Protein AF-A0A527ZBE7-F1 (afdb_monomer_lite)

pLDDT: mean 94.67, std 2.69, range [78.25, 97.44]

Stru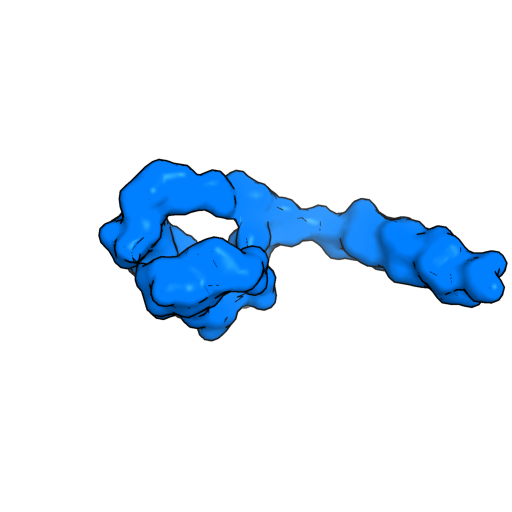cture (mmCIF, N/CA/C/O backbone):
data_AF-A0A527ZBE7-F1
#
_entry.id   AF-A0A527ZBE7-F1
#
loop_
_atom_site.group_PDB
_atom_site.id
_atom_site.type_symbol
_atom_site.label_atom_id
_atom_site.label_alt_id
_atom_site.label_comp_id
_atom_site.label_asym_id
_atom_site.label_entity_id
_atom_site.label_seq_id
_atom_site.pdbx_PDB_ins_code
_atom_site.Cartn_x
_atom_site.Cartn_y
_atom_site.Cartn_z
_atom_site.occupancy
_atom_site.B_iso_or_equiv
_atom_site.auth_seq_id
_atom_site.auth_comp_id
_atom_site.auth_asym_id
_atom_site.auth_atom_id
_atom_site.pdbx_PDB_model_num
ATOM 1 N N . MET A 1 1 ? 1.871 0.211 0.458 1.00 95.31 1 MET A N 1
ATOM 2 C CA . MET A 1 1 ? 2.895 0.962 -0.296 1.00 95.31 1 MET A CA 1
ATOM 3 C C . MET A 1 1 ? 2.730 2.456 -0.067 1.00 95.31 1 MET A C 1
ATOM 5 O O . MET A 1 1 ? 1.606 2.961 -0.113 1.00 95.31 1 MET A O 1
ATOM 9 N N . LEU A 1 2 ? 3.824 3.145 0.233 1.00 96.31 2 LEU A N 1
ATOM 10 C CA . LEU A 1 2 ? 3.872 4.563 0.563 1.00 96.31 2 LEU A CA 1
ATOM 11 C C . LEU A 1 2 ? 4.612 5.325 -0.530 1.00 96.31 2 LEU A C 1
ATOM 13 O O . LEU A 1 2 ? 5.591 4.839 -1.074 1.00 96.31 2 LEU A O 1
ATOM 17 N N . GLY A 1 3 ? 4.189 6.547 -0.803 1.00 95.38 3 GLY A N 1
ATOM 18 C CA . GLY A 1 3 ? 4.937 7.441 -1.675 1.00 95.38 3 GLY A CA 1
ATOM 19 C C . GLY A 1 3 ? 4.775 8.884 -1.251 1.00 95.38 3 GLY A C 1
ATOM 20 O O . GLY A 1 3 ? 4.139 9.187 -0.235 1.00 95.38 3 GLY A O 1
ATOM 21 N N . ARG A 1 4 ? 5.394 9.783 -2.009 1.00 94.19 4 ARG A N 1
ATOM 22 C CA . ARG A 1 4 ? 5.399 11.211 -1.704 1.00 94.19 4 ARG A CA 1
ATOM 23 C C . ARG A 1 4 ? 4.593 11.979 -2.737 1.00 94.19 4 ARG A C 1
ATOM 25 O O . ARG A 1 4 ? 4.798 11.818 -3.932 1.00 94.19 4 ARG A O 1
ATOM 32 N N . GLN A 1 5 ? 3.716 12.853 -2.258 1.00 91.25 5 GLN A N 1
ATOM 33 C CA . GLN A 1 5 ? 3.056 13.868 -3.069 1.00 91.25 5 GLN A CA 1
ATOM 34 C C . GLN A 1 5 ? 3.446 15.236 -2.503 1.00 91.25 5 GLN A C 1
ATOM 36 O O . GLN A 1 5 ? 3.021 15.622 -1.408 1.00 91.25 5 GLN A O 1
ATOM 41 N N . GLY A 1 6 ? 4.338 15.936 -3.209 1.00 90.56 6 GLY A N 1
ATOM 42 C CA . GLY A 1 6 ? 5.039 17.101 -2.667 1.00 90.56 6 GLY A CA 1
ATOM 43 C C . GLY A 1 6 ? 5.822 16.734 -1.401 1.00 90.56 6 GLY A C 1
ATOM 44 O O . GLY A 1 6 ? 6.600 15.778 -1.387 1.00 90.56 6 GLY A O 1
ATOM 45 N N . ASN A 1 7 ? 5.587 17.462 -0.304 1.00 92.25 7 ASN A N 1
ATOM 46 C CA . ASN A 1 7 ? 6.239 17.173 0.978 1.00 92.25 7 ASN A CA 1
ATOM 47 C C . ASN A 1 7 ? 5.525 16.099 1.833 1.00 92.25 7 ASN A C 1
ATOM 49 O O . ASN A 1 7 ? 5.971 15.779 2.933 1.00 92.25 7 ASN A O 1
ATOM 53 N N . ARG A 1 8 ? 4.396 15.544 1.374 1.00 93.94 8 ARG A N 1
ATOM 54 C CA . ARG A 1 8 ? 3.552 14.644 2.180 1.00 93.94 8 ARG A CA 1
ATOM 55 C C . ARG A 1 8 ? 3.797 13.185 1.813 1.00 93.94 8 ARG A C 1
ATOM 57 O O . ARG A 1 8 ? 3.768 12.848 0.635 1.00 93.94 8 ARG A O 1
ATOM 64 N N . ARG A 1 9 ? 3.962 12.314 2.817 1.00 96.38 9 ARG A N 1
ATOM 65 C CA . ARG A 1 9 ? 4.002 10.851 2.637 1.00 96.38 9 ARG A CA 1
ATOM 66 C C . ARG A 1 9 ? 2.597 10.264 2.778 1.00 96.38 9 ARG A C 1
ATOM 68 O O . ARG A 1 9 ? 1.959 10.426 3.823 1.00 96.38 9 ARG A O 1
ATOM 75 N N . LEU A 1 10 ? 2.119 9.602 1.731 1.00 97.44 10 LEU A N 1
ATOM 76 C CA . LEU A 1 10 ? 0.754 9.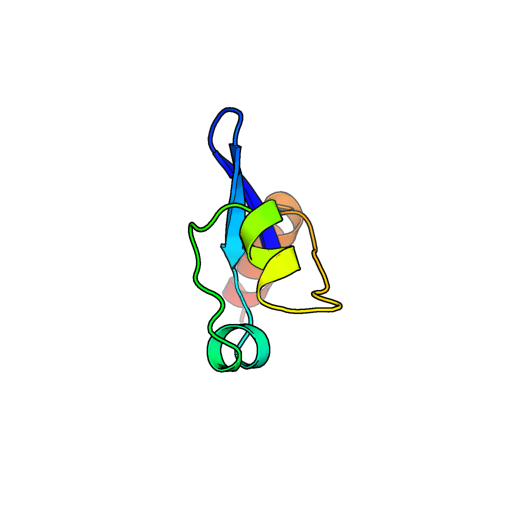093 1.602 1.00 97.44 10 LEU A CA 1
ATOM 77 C C . LEU A 1 10 ? 0.760 7.597 1.281 1.00 97.44 10 LEU A C 1
ATOM 79 O O . LEU A 1 10 ? 1.716 7.081 0.703 1.00 97.44 10 LEU A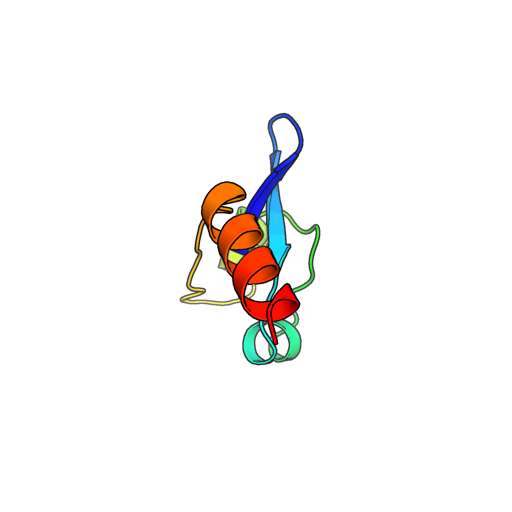 O 1
ATOM 83 N N . VAL A 1 11 ? -0.327 6.913 1.629 1.00 97.06 11 VAL A N 1
ATOM 84 C CA . VAL A 1 11 ? -0.602 5.553 1.150 1.00 97.06 11 VAL A CA 1
ATOM 85 C C . VAL A 1 11 ? -0.989 5.630 -0.323 1.00 97.06 11 VAL A C 1
ATOM 87 O O . VAL A 1 11 ? -1.993 6.258 -0.647 1.00 97.06 11 VAL A O 1
ATOM 90 N N . LEU A 1 12 ? -0.223 4.989 -1.205 1.00 96.62 12 LEU A N 1
ATOM 91 C CA . LEU A 1 12 ? -0.517 4.947 -2.646 1.00 96.62 12 LEU A CA 1
ATOM 92 C C . LEU A 1 12 ? -1.189 3.641 -3.066 1.00 96.62 12 LEU A C 1
ATOM 94 O O . LEU A 1 12 ? -2.061 3.641 -3.927 1.00 96.62 12 LEU A O 1
ATOM 98 N N . ALA A 1 13 ? -0.844 2.541 -2.400 1.00 96.00 13 ALA A N 1
ATOM 99 C CA . ALA A 1 13 ? -1.489 1.253 -2.598 1.00 96.00 13 ALA A CA 1
ATOM 100 C C . ALA A 1 13 ? -1.639 0.515 -1.266 1.00 96.00 13 ALA A C 1
ATOM 102 O O . ALA A 1 13 ? -0.798 0.629 -0.367 1.00 96.00 13 ALA A O 1
ATOM 103 N N . ALA A 1 14 ? -2.720 -0.249 -1.165 1.00 96.56 14 ALA A N 1
ATOM 104 C CA . ALA A 1 14 ? -3.057 -1.096 -0.033 1.00 96.56 14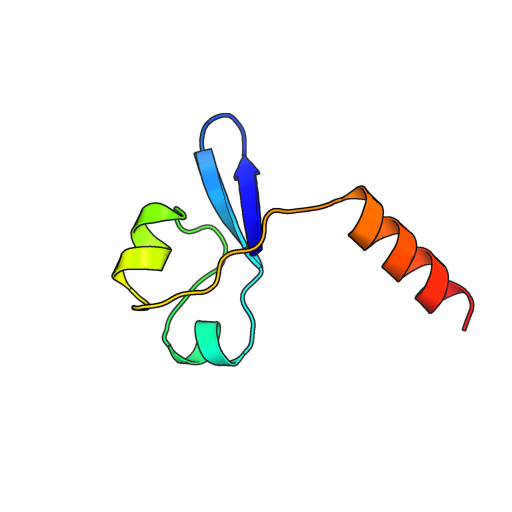 ALA A CA 1
ATOM 105 C C . ALA A 1 14 ? -3.559 -2.435 -0.573 1.00 96.56 14 ALA A C 1
ATOM 107 O O . ALA A 1 14 ? -4.362 -2.444 -1.513 1.00 96.56 14 ALA A O 1
ATOM 108 N N . ASP A 1 15 ? -3.081 -3.531 0.011 1.00 96.19 15 ASP A N 1
ATOM 109 C CA . ASP A 1 15 ? -3.545 -4.877 -0.309 1.00 96.19 15 ASP A CA 1
ATOM 110 C C . ASP A 1 15 ? -4.976 -5.127 0.208 1.00 96.19 15 ASP A C 1
ATOM 112 O O . ASP A 1 15 ? -5.614 -4.265 0.824 1.00 96.19 15 ASP A O 1
ATOM 116 N N . ALA A 1 16 ? -5.503 -6.318 -0.075 1.00 96.25 16 ALA A N 1
ATOM 117 C CA . ALA A 1 16 ? -6.856 -6.694 0.316 1.00 96.25 16 ALA A CA 1
ATOM 118 C C . ALA A 1 16 ? -7.050 -6.750 1.842 1.00 96.25 16 ALA A C 1
ATOM 120 O O . ALA A 1 16 ? -8.084 -6.296 2.331 1.00 96.25 16 ALA A O 1
ATOM 121 N N . ALA A 1 17 ? -6.068 -7.252 2.595 1.00 94.44 17 ALA A N 1
ATOM 122 C CA . ALA A 1 17 ? -6.161 -7.374 4.048 1.00 94.44 17 ALA A CA 1
ATOM 123 C C . ALA A 1 17 ? -6.156 -5.994 4.720 1.00 94.44 17 ALA A C 1
ATOM 125 O O . ALA A 1 17 ? -6.996 -5.703 5.570 1.00 94.44 17 ALA A O 1
ATOM 126 N N . ALA A 1 18 ? -5.277 -5.101 4.273 1.00 94.75 18 ALA A N 1
ATOM 127 C CA . ALA A 1 18 ? -5.212 -3.726 4.736 1.00 94.75 18 ALA A CA 1
ATOM 128 C C . ALA A 1 18 ? -6.509 -2.964 4.419 1.00 94.75 18 ALA A C 1
ATOM 130 O O . ALA A 1 18 ? -7.029 -2.244 5.272 1.00 94.75 18 ALA A O 1
ATOM 131 N N . ARG A 1 19 ? -7.078 -3.151 3.219 1.00 95.31 19 ARG A N 1
ATOM 132 C CA . ARG A 1 19 ? -8.387 -2.578 2.859 1.00 95.31 19 ARG A CA 1
ATOM 133 C C . ARG A 1 19 ? -9.512 -3.119 3.741 1.00 95.31 19 ARG A C 1
ATOM 135 O O . ARG A 1 19 ? -10.343 -2.333 4.190 1.00 95.31 19 ARG A O 1
ATOM 142 N N . ALA A 1 20 ? -9.522 -4.422 4.022 1.00 95.12 20 ALA A N 1
ATOM 143 C CA . ALA A 1 20 ? -10.493 -5.047 4.921 1.00 95.12 20 ALA A CA 1
ATOM 144 C C . ALA A 1 20 ? -10.376 -4.519 6.362 1.00 95.12 20 ALA A C 1
ATOM 146 O O . ALA A 1 20 ? -11.388 -4.332 7.030 1.00 95.12 20 ALA A O 1
ATOM 147 N N . ALA A 1 21 ? -9.163 -4.177 6.805 1.00 93.81 21 ALA A N 1
ATOM 148 C CA . ALA A 1 21 ? -8.906 -3.492 8.073 1.00 93.81 21 ALA A CA 1
ATOM 149 C C . ALA A 1 21 ? -9.273 -1.988 8.060 1.00 93.81 21 ALA A C 1
ATOM 151 O O . ALA A 1 21 ? -9.044 -1.281 9.039 1.00 93.81 21 ALA A O 1
ATOM 152 N N . GLY A 1 22 ? -9.840 -1.473 6.964 1.00 92.38 22 GLY A N 1
ATOM 153 C CA . GLY A 1 22 ? -10.305 -0.090 6.844 1.00 92.38 22 GLY A CA 1
ATOM 154 C C . GLY A 1 22 ? -9.267 0.900 6.308 1.00 92.38 22 GLY A C 1
ATOM 155 O O . GLY A 1 22 ? -9.541 2.105 6.263 1.00 92.38 22 GLY A O 1
ATOM 156 N N . LEU A 1 23 ? -8.093 0.434 5.864 1.00 95.94 23 LEU A N 1
ATOM 157 C CA . LEU A 1 23 ? -7.084 1.294 5.250 1.00 95.94 23 LEU A CA 1
ATOM 158 C C . LEU A 1 23 ? -7.553 1.798 3.876 1.00 95.94 23 LEU A C 1
ATOM 160 O O . LEU A 1 23 ? -8.044 1.034 3.045 1.00 95.94 23 LEU A O 1
ATOM 164 N N . ARG A 1 24 ? -7.353 3.093 3.604 1.00 95.75 24 ARG A N 1
ATOM 165 C CA . ARG A 1 24 ? -7.691 3.723 2.317 1.00 95.75 24 ARG A CA 1
ATOM 166 C C . ARG A 1 24 ? -6.472 4.374 1.673 1.00 95.75 24 ARG A C 1
ATOM 168 O O . ARG A 1 24 ? -5.626 4.937 2.363 1.00 95.75 24 ARG A O 1
ATOM 175 N N . VAL A 1 25 ? -6.412 4.334 0.344 1.00 96.50 25 VAL A N 1
ATOM 176 C CA . VAL A 1 25 ? -5.417 5.071 -0.452 1.00 96.50 25 VAL A CA 1
ATOM 177 C C . VAL A 1 25 ? -5.636 6.582 -0.293 1.00 96.50 25 VAL A C 1
ATOM 179 O O . VAL A 1 25 ? -6.762 7.039 -0.103 1.00 96.50 25 VAL A O 1
ATOM 182 N N . GLY A 1 26 ? -4.550 7.353 -0.328 1.00 96.00 26 GLY A N 1
ATOM 183 C CA . GLY A 1 26 ? -4.543 8.811 -0.204 1.00 96.00 26 GLY A CA 1
ATOM 184 C C . GLY A 1 26 ? -4.474 9.333 1.234 1.00 96.00 26 GLY A C 1
ATOM 185 O O . GLY A 1 26 ? -4.227 10.523 1.438 1.00 96.00 26 GLY A O 1
ATOM 186 N N . ILE A 1 27 ? -4.639 8.478 2.252 1.00 96.56 27 ILE A N 1
ATOM 187 C CA . ILE A 1 27 ? -4.480 8.915 3.645 1.00 96.56 27 ILE A CA 1
ATOM 188 C C . ILE A 1 27 ? -2.993 9.101 4.004 1.00 96.56 27 ILE A C 1
ATOM 190 O O . ILE A 1 27 ? -2.130 8.431 3.426 1.00 96.56 27 ILE A O 1
ATOM 194 N N . PRO A 1 28 ? -2.664 9.974 4.977 1.00 97.00 28 PRO A N 1
ATOM 195 C CA . PRO A 1 28 ? -1.295 10.121 5.464 1.00 97.00 28 PRO A CA 1
ATOM 196 C C . PRO A 1 28 ? -0.726 8.819 6.032 1.00 97.00 28 PRO A C 1
ATOM 198 O O . PRO A 1 28 ? -1.417 8.102 6.758 1.00 97.00 28 PRO A O 1
ATOM 201 N N . ALA A 1 29 ? 0.557 8.562 5.770 1.00 95.31 29 ALA A N 1
ATOM 202 C CA . ALA A 1 29 ? 1.249 7.367 6.257 1.00 95.31 29 ALA A CA 1
ATOM 203 C C . ALA A 1 29 ? 1.214 7.237 7.791 1.00 95.31 29 ALA A C 1
ATOM 205 O O . ALA A 1 29 ? 1.020 6.144 8.314 1.00 95.31 29 ALA A O 1
ATOM 206 N N . SER A 1 30 ? 1.323 8.353 8.518 1.00 94.94 30 SER A N 1
ATOM 207 C CA . SER A 1 30 ? 1.213 8.366 9.982 1.00 94.94 30 SER A CA 1
ATOM 208 C C . SER A 1 30 ? -0.164 7.904 10.466 1.00 94.94 30 SER A C 1
ATOM 210 O O . SER A 1 30 ? -0.262 7.092 11.378 1.00 94.94 30 SER A O 1
ATOM 212 N N . LYS A 1 31 ? -1.241 8.360 9.815 1.00 95.50 31 LYS A N 1
ATOM 213 C CA . LYS A 1 31 ? -2.607 7.923 10.130 1.00 95.50 31 LYS A CA 1
ATOM 214 C C . LYS A 1 31 ? -2.805 6.437 9.823 1.00 95.50 31 LYS A C 1
ATOM 216 O O . LYS A 1 31 ? -3.463 5.747 10.592 1.00 95.50 31 LYS A O 1
ATOM 221 N N . ALA A 1 32 ? -2.230 5.946 8.727 1.00 95.81 32 ALA A N 1
ATOM 222 C CA . ALA A 1 32 ? -2.284 4.532 8.366 1.00 95.81 32 ALA A CA 1
ATOM 223 C C . ALA A 1 32 ? -1.680 3.624 9.450 1.00 95.81 32 ALA A C 1
ATOM 225 O O . ALA A 1 32 ? -2.300 2.630 9.816 1.00 95.81 32 ALA A O 1
ATOM 226 N N . GLN A 1 33 ? -0.522 4.005 10.000 1.00 93.81 33 GLN A N 1
ATOM 227 C CA . GLN A 1 33 ? 0.163 3.247 11.057 1.00 93.81 33 GLN A CA 1
ATOM 228 C C . GLN A 1 33 ? -0.640 3.175 12.362 1.00 93.81 33 GLN A C 1
ATOM 230 O O . GLN A 1 33 ? -0.561 2.182 13.075 1.00 93.81 33 GLN A O 1
ATOM 235 N N . VAL A 1 34 ? -1.430 4.207 12.668 1.00 94.88 34 VAL A N 1
ATOM 236 C CA . VAL A 1 34 ? -2.308 4.209 13.850 1.00 94.88 34 VAL A CA 1
ATOM 237 C C . VAL A 1 34 ? -3.539 3.323 13.639 1.00 94.88 34 VAL A C 1
ATOM 239 O O . VAL A 1 34 ? -3.972 2.648 14.565 1.00 94.88 34 VAL A O 1
ATOM 242 N N . LEU A 1 35 ? -4.114 3.326 12.432 1.00 92.69 35 LEU A N 1
ATOM 243 C CA . LEU A 1 35 ? -5.325 2.557 12.122 1.00 92.69 35 LEU A CA 1
ATOM 244 C C . LEU A 1 35 ? -5.073 1.050 12.053 1.00 92.69 35 LEU A C 1
ATOM 246 O O . LEU A 1 35 ? -5.951 0.270 12.407 1.00 92.69 35 LEU A O 1
ATOM 250 N N . VAL A 1 36 ? -3.894 0.650 11.576 1.00 93.31 36 VAL A N 1
ATOM 251 C CA . VAL A 1 36 ? -3.527 -0.755 11.409 1.00 93.31 36 VAL A CA 1
ATOM 252 C C . VAL A 1 36 ? -2.239 -1.011 12.193 1.00 93.31 36 VAL A C 1
ATOM 254 O O . VAL A 1 36 ? -1.148 -0.715 11.698 1.00 93.31 36 VAL A O 1
ATOM 257 N N . PRO A 1 37 ? -2.338 -1.543 13.424 1.00 91.00 37 PRO A N 1
ATOM 258 C CA . PRO A 1 37 ? -1.168 -1.940 14.193 1.00 91.00 37 PRO A CA 1
ATOM 259 C C . PRO A 1 37 ? -0.311 -2.931 13.402 1.00 91.00 37 PRO A C 1
ATOM 261 O O . PRO A 1 37 ? -0.839 -3.812 12.725 1.00 91.00 37 PRO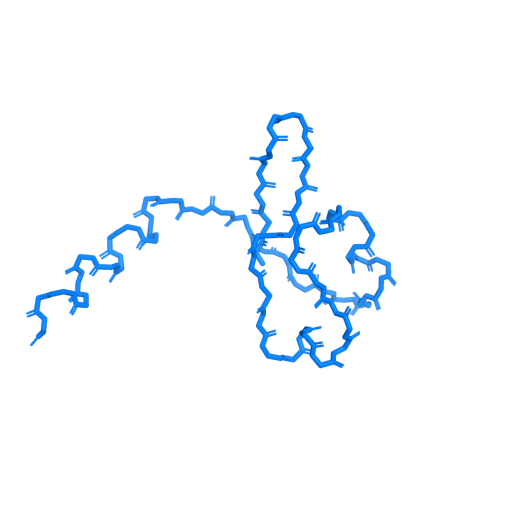 A O 1
ATOM 264 N N . ASN A 1 38 ? 1.012 -2.799 13.498 1.00 92.69 38 ASN A N 1
ATOM 265 C CA . ASN A 1 38 ? 1.979 -3.634 12.772 1.00 92.69 38 ASN A CA 1
ATOM 266 C C . ASN A 1 38 ? 1.849 -3.577 11.236 1.00 92.69 38 ASN A C 1
ATOM 268 O O . ASN A 1 38 ? 2.246 -4.517 10.546 1.00 92.69 38 ASN A O 1
ATOM 272 N N . LEU A 1 39 ? 1.314 -2.480 10.686 1.00 94.69 39 LEU A N 1
ATOM 273 C CA . LEU A 1 39 ? 1.237 -2.276 9.241 1.00 94.69 39 LEU A CA 1
ATOM 274 C C . LEU A 1 39 ? 2.631 -2.313 8.606 1.00 94.69 39 LEU A C 1
ATOM 276 O O . LEU A 1 39 ? 3.456 -1.428 8.840 1.00 94.69 39 LEU A O 1
ATOM 280 N N . GLN A 1 40 ? 2.862 -3.294 7.736 1.00 95.94 40 GLN A N 1
ATOM 281 C CA . GLN A 1 40 ? 4.066 -3.332 6.914 1.00 95.94 40 GLN A CA 1
ATOM 282 C C . GLN A 1 40 ? 3.997 -2.253 5.830 1.00 95.94 40 GLN A C 1
ATOM 284 O O . GLN A 1 40 ? 3.028 -2.150 5.072 1.00 95.94 40 GLN A O 1
ATOM 289 N N . SER A 1 41 ? 5.037 -1.425 5.756 1.00 93.25 41 SER A N 1
ATOM 290 C CA . SER A 1 41 ? 5.133 -0.339 4.785 1.00 93.25 41 SER A CA 1
ATOM 291 C C . SER A 1 41 ? 6.326 -0.529 3.862 1.00 93.25 41 SER A C 1
ATOM 293 O O . SER A 1 41 ? 7.455 -0.623 4.331 1.00 93.25 41 SER A O 1
ATOM 295 N N . PHE A 1 42 ? 6.061 -0.483 2.561 1.00 95.12 42 PHE A N 1
ATOM 296 C CA . PHE A 1 42 ? 7.061 -0.481 1.496 1.00 95.12 42 PHE A CA 1
ATOM 297 C C . PHE A 1 42 ? 7.012 0.865 0.784 1.00 95.12 42 PHE A C 1
ATOM 299 O O . PHE A 1 42 ? 5.913 1.400 0.597 1.00 95.12 42 PHE A O 1
ATOM 306 N N . ASP A 1 43 ? 8.164 1.414 0.415 1.00 95.31 43 ASP A N 1
ATOM 307 C CA . ASP A 1 43 ? 8.227 2.636 -0.385 1.00 95.31 43 ASP A CA 1
ATOM 308 C C . ASP A 1 43 ? 7.955 2.347 -1.863 1.00 95.31 43 ASP A C 1
ATOM 310 O O . ASP A 1 43 ? 8.169 1.238 -2.344 1.00 95.31 43 ASP A O 1
ATOM 314 N N . LEU A 1 44 ? 7.421 3.351 -2.559 1.00 94.25 44 LEU A N 1
ATOM 315 C CA . LEU A 1 44 ? 7.214 3.319 -3.999 1.00 94.25 44 LEU A CA 1
ATOM 316 C C . LEU A 1 44 ? 8.563 3.250 -4.708 1.00 94.25 44 LEU A C 1
ATOM 318 O O . LEU A 1 44 ? 9.360 4.184 -4.605 1.00 94.25 44 LEU A O 1
ATOM 322 N N . ASP A 1 45 ? 8.744 2.185 -5.479 1.00 95.31 45 ASP A N 1
ATOM 323 C CA . ASP A 1 45 ? 9.817 2.039 -6.449 1.00 95.31 45 ASP A CA 1
ATOM 324 C C . ASP A 1 45 ? 9.208 2.049 -7.852 1.00 95.31 45 ASP A C 1
ATOM 326 O O . ASP A 1 45 ? 8.779 1.030 -8.389 1.00 95.31 45 ASP A O 1
ATOM 330 N N . THR A 1 46 ? 9.155 3.239 -8.449 1.00 92.81 46 THR A N 1
ATOM 331 C CA . THR A 1 46 ? 8.580 3.415 -9.785 1.00 92.81 46 THR A CA 1
ATOM 332 C C . THR A 1 46 ? 9.352 2.665 -10.865 1.00 92.81 46 THR A C 1
ATOM 334 O O . THR A 1 46 ? 8.767 2.344 -11.895 1.00 92.81 46 THR A O 1
ATOM 337 N N . ALA A 1 47 ? 10.655 2.432 -10.672 1.00 96.19 47 ALA A N 1
ATOM 338 C CA . ALA A 1 47 ? 11.478 1.748 -11.663 1.00 96.19 47 ALA A CA 1
ATOM 339 C C . ALA A 1 47 ? 11.175 0.248 -11.654 1.00 96.19 47 ALA A C 1
ATOM 341 O O . ALA A 1 47 ? 10.909 -0.324 -12.710 1.00 96.19 47 ALA A O 1
ATOM 342 N N . ALA A 1 48 ? 11.128 -0.358 -10.465 1.00 95.50 48 ALA A N 1
ATOM 343 C CA . ALA A 1 48 ? 10.755 -1.760 -10.314 1.00 95.50 48 ALA A CA 1
ATOM 344 C C . ALA A 1 48 ? 9.315 -2.029 -10.783 1.00 95.50 48 ALA A C 1
ATOM 346 O O . ALA A 1 48 ? 9.062 -3.027 -11.460 1.00 95.50 48 ALA A O 1
ATOM 347 N N . ASP A 1 49 ? 8.380 -1.126 -10.468 1.00 93.62 49 ASP A N 1
ATOM 348 C CA . ASP A 1 49 ? 6.991 -1.239 -10.922 1.00 93.62 49 ASP A CA 1
ATOM 349 C C . ASP A 1 49 ? 6.885 -1.166 -12.455 1.00 93.62 49 ASP A C 1
ATOM 351 O O . ASP A 1 49 ? 6.155 -1.954 -13.060 1.00 93.62 49 ASP A O 1
ATOM 355 N N . ALA A 1 50 ? 7.628 -0.257 -13.098 1.00 95.88 50 ALA A N 1
ATOM 356 C CA . ALA A 1 50 ? 7.655 -0.138 -14.555 1.00 95.88 50 A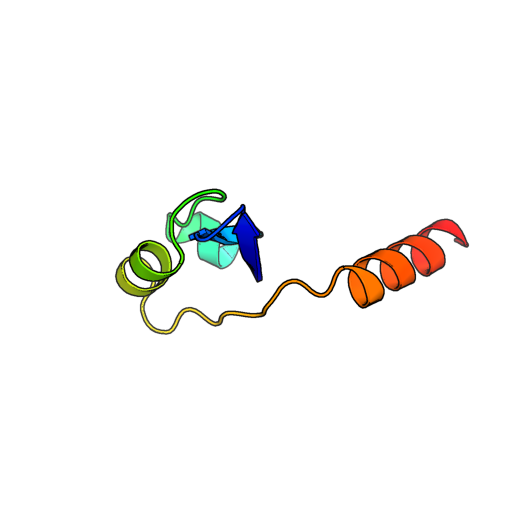LA A CA 1
ATOM 357 C C . ALA A 1 50 ? 8.251 -1.389 -15.219 1.00 95.88 50 ALA A C 1
ATOM 359 O O . ALA A 1 50 ? 7.648 -1.938 -16.138 1.00 95.88 50 ALA A O 1
ATOM 360 N N . GLU A 1 51 ? 9.372 -1.898 -14.702 1.00 96.88 51 GLU A N 1
ATOM 361 C CA . GLU A 1 51 ? 9.990 -3.129 -15.207 1.00 96.88 51 GLU A CA 1
ATOM 362 C C . GLU A 1 51 ? 9.038 -4.331 -15.084 1.00 96.88 51 GLU A C 1
ATOM 364 O O . GLU A 1 51 ? 8.935 -5.165 -15.987 1.00 96.88 51 GLU A O 1
ATOM 369 N N . ALA A 1 52 ? 8.305 -4.429 -13.972 1.00 95.38 52 ALA A N 1
ATOM 370 C CA . ALA A 1 52 ? 7.314 -5.480 -13.785 1.00 95.38 52 ALA A CA 1
ATOM 371 C C . ALA A 1 52 ? 6.182 -5.394 -14.821 1.00 95.38 52 ALA A C 1
ATOM 373 O O . ALA A 1 52 ? 5.767 -6.431 -15.343 1.00 95.38 52 ALA A O 1
ATOM 374 N N . LEU A 1 53 ? 5.709 -4.183 -15.138 1.00 96.12 53 LEU A N 1
ATOM 375 C CA . LEU A 1 53 ? 4.708 -3.970 -16.186 1.00 96.12 53 LEU A CA 1
ATOM 376 C C . LEU A 1 53 ? 5.235 -4.365 -17.569 1.00 96.12 53 LEU A C 1
ATOM 378 O O . LEU A 1 53 ? 4.525 -5.065 -18.291 1.00 96.12 53 LEU A O 1
ATOM 382 N N . ASP A 1 54 ? 6.473 -4.000 -17.906 1.00 96.81 54 ASP A N 1
ATOM 383 C CA . ASP A 1 54 ? 7.097 -4.374 -19.181 1.00 96.81 54 ASP A CA 1
ATOM 384 C C . ASP A 1 54 ? 7.166 -5.898 -19.345 1.00 96.81 54 ASP A C 1
ATOM 386 O O . ASP A 1 54 ? 6.822 -6.428 -20.400 1.00 96.81 54 ASP A O 1
ATOM 390 N N . ARG A 1 55 ? 7.533 -6.637 -18.288 1.00 96.50 55 ARG A N 1
ATOM 391 C CA . ARG A 1 55 ? 7.566 -8.110 -18.342 1.00 96.50 55 ARG A CA 1
ATOM 392 C C . ARG A 1 55 ? 6.192 -8.733 -18.571 1.00 96.50 55 ARG A C 1
ATOM 394 O O . ARG A 1 55 ? 6.104 -9.723 -19.288 1.00 96.50 55 ARG A O 1
ATOM 401 N N . VAL A 1 56 ? 5.140 -8.185 -17.960 1.00 96.12 56 VAL A N 1
ATOM 402 C CA . VAL A 1 56 ? 3.767 -8.692 -18.138 1.00 96.12 56 VAL A CA 1
ATOM 403 C C . VAL A 1 56 ? 3.230 -8.360 -19.531 1.00 96.12 56 VAL A C 1
ATOM 405 O O . VAL A 1 56 ? 2.479 -9.152 -20.084 1.00 96.12 56 VAL A O 1
ATOM 408 N N . ALA A 1 57 ? 3.626 -7.231 -20.121 1.00 94.25 57 ALA A N 1
ATOM 409 C CA . ALA A 1 57 ? 3.211 -6.848 -21.471 1.00 94.25 57 ALA A CA 1
ATOM 410 C C . ALA A 1 57 ? 3.829 -7.719 -22.584 1.00 94.25 57 ALA A C 1
ATOM 412 O O . ALA A 1 57 ? 3.345 -7.698 -23.714 1.00 94.25 57 ALA A O 1
ATOM 413 N N . LEU A 1 58 ? 4.901 -8.459 -22.281 1.00 92.19 58 LEU A N 1
ATOM 414 C CA . LEU A 1 58 ? 5.560 -9.391 -23.204 1.00 92.19 58 LEU A CA 1
ATOM 415 C C . LEU A 1 58 ? 4.916 -10.791 -23.236 1.00 92.19 58 LEU A C 1
ATOM 417 O O . LEU A 1 58 ? 5.413 -11.661 -23.954 1.00 92.19 58 LEU A O 1
ATOM 421 N N . TRP A 1 59 ? 3.863 -11.025 -22.450 1.00 78.25 59 TRP A N 1
ATOM 422 C CA . TRP A 1 59 ? 3.050 -12.248 -22.469 1.00 78.25 59 TRP A CA 1
ATOM 423 C C . TRP A 1 59 ? 1.801 -12.070 -23.328 1.00 78.25 59 TRP A C 1
ATOM 425 O O . TRP A 1 59 ? 1.441 -13.053 -24.015 1.00 78.25 59 TRP A O 1
#

Secondary structure (DSSP, 8-state):
-EEEETTEEEE----HHHHHTT--TTSBHHHHHHHSTT----B--HHHHHHHHHHHHT-

Radius of gyration: 13.12 Å; chains: 1; bounding box: 22×29×37 Å

Foldseek 3Di:
DWEDDPPFIWAQDDDPVLVVLVDDGGHGPVVSCVSDPPDDDDYDDPVVVVVVVVVVVVD

Sequence (59 aa):
MLGRQGNRRLVLAADAAARAAGLRVGIPASKAQVLVPNLQSFDLDTAADAEALDRVALW